Protein AF-A0A9E4FDI4-F1 (afdb_monomer)

Foldseek 3Di:
DPPDPPDPPLPPDPVSVVVVVVVVCCVPVNPPDDQDDPPPPDQQDPVRNGHDDDPVVVVVVVVPVPDDDCQQADPVVRDGHHNFVVVFVVVCVVPVDPTDGDDPDVLVVLLCCLLVPAACHEDEDELLPQDDDDVPDTPVVSNVVSNHHYDYFDDNVDGDPVRVVVD

Nearest PDB structures (foldseek):
  3w1i-assembly1_E  TM=9.822E-01  e=1.515E-12  Aquifex aeolicus VF5
  3w1h-assembly1_A  TM=9.226E-01  e=3.411E-13  Aquifex aeolicus VF5
  3wco-assembly1_A  TM=9.446E-01  e=8.820E-12  Aquifex aeolicus VF5
  3wcn-assembly1_A  TM=8.646E-01  e=2.605E-12  Aquifex aeolicus VF5
  3wcn-assembly1_B  TM=8.753E-01  e=6.294E-11  Aquifex aeolicus VF5

Solvent-accessible surface area (backbone atoms only — not comparable to full-atom values): 10390 Å² total; per-residue (Å²): 133,82,79,78,76,90,68,62,85,48,72,78,48,76,66,35,47,51,54,54,48,51,53,48,41,50,74,76,64,48,85,72,87,75,92,76,86,84,83,81,82,62,73,71,30,76,92,76,67,33,72,81,77,53,72,72,56,49,53,53,50,49,54,58,73,74,44,97,67,71,54,48,40,31,83,89,77,72,42,84,38,63,62,57,54,66,58,23,51,53,48,20,71,75,68,71,44,97,68,57,83,87,66,97,42,70,68,57,44,53,33,50,51,41,35,73,77,33,48,82,31,76,46,81,42,50,46,58,66,68,48,75,50,90,95,76,46,40,51,67,64,43,37,50,74,25,43,27,41,82,35,76,25,59,42,64,89,49,75,53,73,66,38,60,74,75,103

Secondary structure (DSSP, 8-state):
-PPPP---TTTTSHHHHHHHHHHHHHHHT--SS------S--SSBGGGTBSPPPHHHHHHHHHHHHS---SSEETTTTEE--TTHHHHHHHHHHH--S-----SSHHHHHHHHHHHHHTTSEEEEEGGG--EETTTEEHHHHHHHTTPEEEEES-SS---HHHHHT-

Sequence (167 aa):
MRAAPDVPTWATAASGYADALDDWLRRHVGRGYEPVFNLTGTLVHTNLGRSPLSPRLAAAALDAATRPLALEYDLDAGKRGDREGIVAHRLRLLTGAKAATVVNNNAAAVMLVLNTLAKDREVPVSRGELIEIGGSFRLPEIMERAGCRLKEVGTTNRTHARDYENA

pLDDT: mean 91.81, std 8.48, range [50.69, 98.12]

Radius of gyration: 27.08 Å; Cα contacts (8 Å, |Δi|>4): 146; chains: 1; bounding box: 58×60×72 Å

Mean predicted aligned error: 7.9 Å

Structure (mmCIF, N/CA/C/O backbone):
data_AF-A0A9E4FDI4-F1
#
_entry.id   AF-A0A9E4FDI4-F1
#
loop_
_atom_site.group_PDB
_atom_site.id
_atom_site.type_symbol
_atom_site.label_atom_id
_atom_site.label_alt_id
_atom_site.label_comp_id
_atom_site.label_asym_id
_atom_site.label_en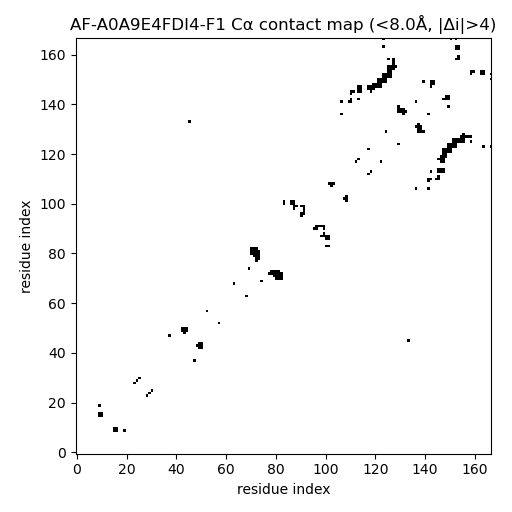tity_id
_atom_site.label_seq_id
_atom_site.pdbx_PDB_ins_code
_atom_site.Cartn_x
_atom_site.Cartn_y
_atom_site.Cartn_z
_atom_site.occupancy
_atom_site.B_iso_or_equiv
_atom_site.auth_seq_id
_atom_site.auth_comp_id
_atom_site.auth_asym_id
_atom_site.auth_atom_id
_atom_site.pdbx_PDB_model_num
ATOM 1 N N . MET A 1 1 ? 33.898 43.361 -42.508 1.00 50.69 1 MET A N 1
ATOM 2 C CA . MET A 1 1 ? 33.501 41.938 -42.417 1.00 50.69 1 MET A CA 1
ATOM 3 C C . MET A 1 1 ? 33.124 41.650 -40.976 1.00 50.69 1 MET A C 1
ATOM 5 O O . MET A 1 1 ? 33.947 41.905 -40.108 1.00 50.69 1 MET A O 1
ATOM 9 N N . ARG A 1 2 ? 31.887 41.220 -40.693 1.00 51.78 2 ARG A N 1
ATOM 10 C CA . ARG A 1 2 ? 31.526 40.744 -39.346 1.00 51.78 2 ARG A CA 1
ATOM 11 C C . ARG A 1 2 ? 32.258 39.422 -39.115 1.00 51.78 2 ARG A C 1
ATOM 13 O O . ARG A 1 2 ? 32.237 38.582 -40.011 1.00 51.78 2 ARG A O 1
ATOM 20 N N . ALA A 1 3 ? 32.929 39.278 -37.973 1.00 61.66 3 ALA A N 1
ATOM 21 C CA . ALA A 1 3 ? 33.536 38.011 -37.580 1.00 61.66 3 ALA A CA 1
ATOM 22 C C . ALA A 1 3 ? 32.456 36.924 -37.631 1.00 61.66 3 ALA A C 1
ATOM 24 O O . ALA A 1 3 ? 31.348 37.138 -37.130 1.00 61.66 3 ALA A O 1
ATOM 25 N N . ALA A 1 4 ? 32.750 35.809 -38.299 1.00 65.19 4 ALA A N 1
ATOM 26 C CA . ALA A 1 4 ? 31.860 34.661 -38.264 1.00 65.19 4 ALA A CA 1
ATOM 27 C C . ALA A 1 4 ? 31.691 34.242 -36.792 1.00 65.19 4 ALA A C 1
ATOM 29 O O . ALA A 1 4 ? 32.689 34.235 -36.065 1.00 65.19 4 ALA A O 1
ATOM 30 N N . PRO A 1 5 ? 30.459 33.971 -36.325 1.00 66.56 5 PRO A N 1
ATOM 31 C CA . PRO A 1 5 ? 30.256 33.475 -34.972 1.00 66.56 5 PRO A CA 1
ATOM 32 C C . PRO A 1 5 ? 31.078 32.199 -34.780 1.00 66.56 5 PRO A C 1
ATOM 34 O O . PRO A 1 5 ? 31.223 31.416 -35.717 1.00 66.56 5 PRO A O 1
ATOM 37 N N . ASP A 1 6 ? 31.632 32.022 -33.583 1.00 78.94 6 ASP A N 1
ATOM 38 C CA . ASP A 1 6 ? 32.393 30.829 -33.225 1.00 78.94 6 ASP A CA 1
ATOM 39 C C . ASP A 1 6 ? 31.426 29.641 -33.197 1.00 78.94 6 ASP A C 1
ATOM 41 O O . ASP A 1 6 ? 30.630 29.470 -32.270 1.00 78.94 6 ASP A O 1
ATOM 45 N N . VAL A 1 7 ? 31.387 28.902 -34.304 1.00 73.94 7 VAL A N 1
ATOM 46 C CA . VAL A 1 7 ? 30.528 27.733 -34.446 1.00 73.94 7 VAL A CA 1
ATOM 47 C C . VAL A 1 7 ? 31.286 26.554 -33.844 1.00 73.94 7 VAL A C 1
ATOM 49 O O . VAL A 1 7 ? 32.436 26.326 -34.226 1.00 73.94 7 VAL A O 1
ATOM 52 N N . PRO A 1 8 ? 30.672 25.781 -32.929 1.00 77.88 8 PRO A N 1
ATOM 53 C CA . PRO A 1 8 ? 31.320 24.612 -32.360 1.00 77.88 8 PRO A CA 1
ATOM 54 C C . PRO A 1 8 ? 31.868 23.688 -33.448 1.00 77.88 8 PRO A C 1
ATOM 56 O O . PRO A 1 8 ? 31.235 23.489 -34.484 1.00 77.88 8 PRO A O 1
ATOM 59 N N . THR A 1 9 ? 33.024 23.077 -33.203 1.00 80.69 9 THR A N 1
ATOM 60 C CA . THR A 1 9 ? 33.737 22.249 -34.193 1.00 80.69 9 THR A CA 1
ATOM 61 C C . THR A 1 9 ? 32.907 21.077 -34.732 1.00 80.69 9 THR A C 1
ATOM 63 O O . THR A 1 9 ? 33.116 20.638 -35.864 1.00 80.69 9 THR A O 1
ATOM 66 N N . TRP A 1 10 ? 31.919 20.609 -33.963 1.00 78.62 10 TRP A N 1
ATOM 67 C CA . TRP A 1 10 ? 30.964 19.573 -34.360 1.00 78.62 10 TRP A CA 1
ATOM 68 C C . TRP A 1 10 ? 29.869 20.064 -35.327 1.00 78.62 10 TRP A C 1
ATOM 70 O O . TRP A 1 10 ? 29.251 19.258 -36.010 1.00 78.62 10 TRP A O 1
ATOM 80 N N . ALA A 1 11 ? 29.645 21.370 -35.468 1.00 79.81 11 ALA A N 1
ATOM 81 C CA . ALA A 1 11 ? 28.629 21.952 -36.352 1.00 79.81 11 ALA A CA 1
ATOM 82 C C . ALA A 1 11 ? 29.165 22.230 -37.776 1.00 79.81 11 ALA A C 1
ATOM 84 O O . ALA A 1 11 ? 28.764 23.175 -38.452 1.00 79.81 11 ALA A O 1
ATOM 85 N N . THR A 1 12 ? 30.089 21.385 -38.242 1.00 83.06 12 THR A N 1
ATOM 86 C CA . THR A 1 12 ? 30.713 21.459 -39.576 1.00 83.06 12 THR A CA 1
ATOM 87 C C . THR A 1 12 ? 30.114 20.466 -40.580 1.00 83.06 12 THR A C 1
ATOM 89 O O . THR A 1 12 ? 30.292 20.632 -41.786 1.00 83.06 12 THR A O 1
ATOM 92 N N . ALA A 1 13 ? 29.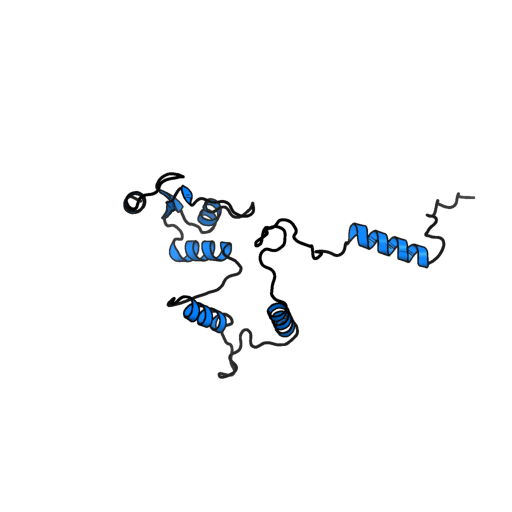363 19.464 -40.109 1.00 81.69 13 ALA A N 1
ATOM 93 C CA . ALA A 1 13 ? 28.648 18.484 -40.928 1.00 81.69 13 ALA A CA 1
ATOM 94 C C . ALA A 1 13 ? 27.364 18.011 -40.226 1.00 81.69 13 ALA A C 1
ATOM 96 O O . ALA A 1 13 ? 27.277 18.035 -38.999 1.00 81.69 13 ALA A O 1
ATOM 97 N N . ALA A 1 14 ? 26.375 17.531 -40.992 1.00 77.50 14 ALA A N 1
ATOM 98 C CA . ALA A 1 14 ? 25.085 17.075 -40.457 1.00 77.50 14 ALA A CA 1
ATOM 99 C C . ALA A 1 14 ? 25.213 15.981 -39.372 1.00 77.50 14 ALA A C 1
ATOM 101 O O . ALA A 1 14 ? 24.429 15.966 -38.426 1.00 77.50 14 ALA A O 1
ATOM 102 N N . SER A 1 15 ? 26.219 15.106 -39.467 1.00 81.19 15 SER A N 1
ATOM 103 C CA . SER A 1 15 ? 26.496 14.067 -38.466 1.00 81.19 15 SER A CA 1
ATOM 104 C C . SER A 1 15 ? 26.874 14.636 -37.097 1.00 81.19 15 SER A C 1
ATOM 106 O O . SER A 1 15 ? 26.413 14.126 -36.083 1.00 81.19 15 SER A O 1
ATOM 108 N N . GLY A 1 16 ? 27.635 15.731 -37.043 1.00 83.56 16 GLY A N 1
ATOM 109 C CA . GLY A 1 16 ? 28.042 16.316 -35.765 1.00 83.56 16 GLY A CA 1
ATOM 110 C C . GLY A 1 16 ? 26.898 17.023 -35.029 1.00 83.56 16 GLY A C 1
ATOM 111 O O . GLY A 1 16 ? 26.910 17.086 -33.802 1.00 83.56 16 GLY A O 1
ATOM 112 N N . TYR A 1 17 ? 25.852 17.458 -35.743 1.00 85.94 17 TYR A N 1
ATOM 113 C CA . TYR A 1 17 ? 24.592 17.866 -35.111 1.00 85.94 17 TYR A CA 1
ATOM 114 C C . TYR A 1 17 ? 23.848 16.675 -34.503 1.00 85.94 17 TYR A C 1
ATOM 116 O O . TYR A 1 17 ? 23.294 16.815 -33.417 1.00 85.94 17 TYR A O 1
ATOM 124 N N . ALA A 1 18 ? 23.833 15.518 -35.174 1.00 87.12 18 ALA A N 1
ATOM 125 C CA . ALA A 1 18 ? 23.174 14.318 -34.662 1.00 87.12 18 ALA A CA 1
ATOM 126 C C . ALA A 1 18 ? 23.835 13.816 -33.369 1.00 87.12 18 ALA A C 1
ATOM 128 O O . ALA A 1 18 ? 23.127 13.538 -32.406 1.00 87.12 18 ALA A O 1
ATOM 129 N N . ASP A 1 19 ? 25.169 13.791 -33.312 1.00 86.88 19 ASP A N 1
ATOM 130 C CA . ASP A 1 19 ? 25.908 13.391 -32.107 1.00 86.88 19 ASP A CA 1
ATOM 131 C C . ASP A 1 19 ? 25.701 14.385 -30.954 1.00 86.88 19 ASP A C 1
ATOM 133 O O . ASP A 1 19 ? 25.456 13.985 -29.816 1.00 86.88 19 ASP A O 1
ATOM 137 N N . ALA A 1 20 ? 25.735 15.692 -31.243 1.00 86.38 20 ALA A N 1
ATOM 138 C CA . ALA A 1 20 ? 25.472 16.725 -30.243 1.00 86.38 20 ALA A CA 1
ATOM 139 C C . ALA A 1 20 ? 24.025 16.677 -29.723 1.00 86.38 20 ALA A C 1
ATOM 141 O O . ALA A 1 20 ? 23.794 16.891 -28.532 1.00 86.38 20 ALA A O 1
ATOM 142 N N . LEU A 1 21 ? 23.056 16.379 -30.595 1.00 88.38 21 LEU A N 1
ATOM 143 C CA . LEU A 1 21 ? 21.659 16.163 -30.221 1.00 88.38 21 LEU A CA 1
ATOM 144 C C . LEU A 1 21 ? 21.496 14.890 -29.387 1.00 88.38 21 LEU A C 1
ATOM 146 O O . LEU A 1 21 ? 20.826 14.954 -28.363 1.00 88.38 21 LEU A O 1
ATOM 150 N N . ASP A 1 22 ? 22.111 13.766 -29.766 1.00 87.62 22 ASP A N 1
ATOM 151 C CA . ASP A 1 22 ? 22.035 12.515 -28.997 1.00 87.62 22 ASP A CA 1
ATOM 152 C C . ASP A 1 22 ? 22.655 12.684 -27.605 1.00 87.62 22 ASP A C 1
ATOM 154 O O . ASP A 1 22 ? 22.051 12.306 -26.604 1.00 87.62 22 ASP A O 1
ATOM 158 N N . ASP A 1 23 ? 23.817 13.328 -27.507 1.00 87.12 23 ASP A N 1
ATOM 159 C CA . ASP A 1 23 ? 24.463 13.611 -26.226 1.00 87.12 23 ASP A CA 1
ATOM 160 C C . ASP A 1 23 ? 23.647 14.600 -25.376 1.00 87.12 23 ASP A C 1
ATOM 162 O O . ASP A 1 23 ? 23.438 14.386 -24.179 1.00 87.12 23 ASP A O 1
ATOM 166 N N .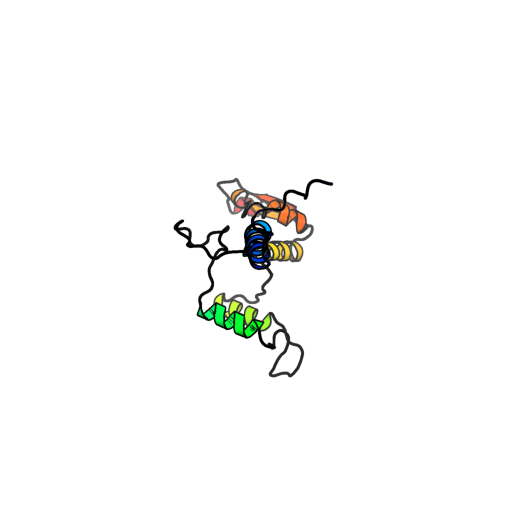 TRP A 1 24 ? 23.099 15.655 -25.988 1.00 88.62 24 TRP A N 1
ATOM 167 C CA . TRP A 1 24 ? 22.199 16.572 -25.290 1.00 88.62 24 TRP A CA 1
ATOM 168 C C . TRP A 1 24 ? 20.945 15.850 -24.780 1.00 88.62 24 TRP A C 1
ATOM 170 O O . TRP A 1 24 ? 20.586 16.020 -23.613 1.00 88.62 24 TRP A O 1
ATOM 180 N N . LEU A 1 25 ? 20.316 15.007 -25.606 1.00 89.00 25 LEU A N 1
ATOM 181 C CA . LEU A 1 25 ? 19.142 14.214 -25.239 1.00 89.00 25 LEU A CA 1
ATOM 182 C C . LEU A 1 25 ? 19.477 13.222 -24.121 1.00 89.00 25 LEU A C 1
ATOM 184 O O . LEU A 1 25 ? 18.754 13.157 -23.132 1.00 89.00 25 LEU A O 1
ATOM 188 N N . ARG A 1 26 ? 20.603 12.510 -24.194 1.00 84.12 26 ARG A N 1
ATOM 189 C CA . ARG A 1 26 ? 21.051 11.620 -23.110 1.00 84.12 26 ARG A CA 1
ATOM 190 C C . ARG A 1 26 ? 21.264 12.364 -21.800 1.00 84.12 26 ARG A C 1
ATOM 192 O O . ARG A 1 26 ? 20.886 11.849 -20.754 1.00 84.12 26 ARG A O 1
ATOM 199 N N . ARG A 1 27 ? 21.850 13.562 -21.847 1.00 83.50 27 ARG A N 1
ATOM 200 C CA . ARG A 1 27 ? 22.144 14.358 -20.648 1.00 83.50 27 ARG A CA 1
ATOM 201 C C . ARG A 1 27 ? 20.905 14.999 -20.023 1.00 83.50 27 ARG A C 1
ATOM 203 O O . ARG A 1 27 ? 20.851 15.106 -18.803 1.00 83.50 27 ARG A O 1
ATOM 210 N N . HIS A 1 28 ? 19.936 15.430 -20.830 1.00 83.94 28 HIS A N 1
ATOM 211 C CA . HIS A 1 28 ? 18.814 16.253 -20.351 1.00 83.94 28 HIS A CA 1
ATOM 212 C C . HIS A 1 28 ? 17.466 15.530 -20.352 1.00 83.94 28 HIS A C 1
ATOM 214 O O . HIS A 1 28 ? 16.611 15.840 -19.528 1.00 83.94 28 HIS A O 1
ATOM 220 N N . VAL A 1 29 ? 17.269 14.577 -21.260 1.00 80.88 29 VAL A N 1
ATOM 221 C CA . VAL A 1 29 ? 16.068 13.728 -21.317 1.00 80.88 29 VAL A CA 1
ATOM 222 C C . VAL A 1 29 ? 16.328 12.396 -20.613 1.00 80.88 29 VAL A C 1
ATOM 224 O O . VAL A 1 29 ? 15.438 11.857 -19.955 1.00 80.88 29 VAL A O 1
ATOM 227 N N . GLY A 1 30 ? 17.565 11.893 -20.682 1.00 69.19 30 GLY A N 1
ATOM 228 C CA . GLY A 1 30 ? 17.949 10.625 -20.068 1.00 69.19 30 GLY A CA 1
ATOM 229 C C . GLY A 1 30 ? 17.231 9.426 -20.689 1.00 69.19 30 GLY A C 1
ATOM 230 O O . GLY A 1 30 ? 16.536 9.529 -21.699 1.00 69.19 30 GLY A O 1
ATOM 231 N N . ARG A 1 31 ? 17.399 8.255 -20.068 1.00 68.94 31 ARG A N 1
ATOM 232 C CA . ARG A 1 31 ? 16.667 7.022 -20.415 1.00 68.94 31 ARG A CA 1
ATOM 233 C C . ARG A 1 31 ? 15.432 6.787 -19.534 1.00 68.94 31 ARG A C 1
ATOM 235 O O . ARG A 1 31 ? 14.805 5.736 -19.625 1.00 68.94 31 ARG A O 1
ATOM 242 N N . GLY A 1 32 ? 15.067 7.758 -18.693 1.00 77.00 32 GLY A N 1
ATOM 243 C CA . GLY A 1 32 ? 14.060 7.579 -17.647 1.00 77.00 32 GLY A CA 1
ATOM 244 C C . GLY A 1 32 ? 14.573 6.673 -16.524 1.00 77.00 32 GLY A C 1
ATOM 245 O O . GLY A 1 32 ? 15.710 6.814 -16.082 1.00 77.00 32 GLY A O 1
ATOM 246 N N . TYR A 1 33 ? 13.732 5.754 -16.047 1.00 85.50 33 TYR A N 1
ATOM 247 C CA . TYR A 1 33 ? 14.128 4.757 -15.050 1.00 85.50 33 TYR A CA 1
ATOM 248 C C . TYR A 1 33 ? 14.943 3.631 -15.696 1.00 85.50 33 TYR A C 1
ATOM 250 O O . TYR A 1 33 ? 14.500 3.025 -16.670 1.00 85.50 33 TYR A O 1
ATOM 258 N N . GLU A 1 34 ? 16.097 3.307 -15.115 1.00 86.38 34 GLU A N 1
ATOM 259 C CA . GLU A 1 34 ? 16.969 2.228 -15.587 1.00 86.38 34 GLU A CA 1
ATOM 260 C C . GLU A 1 34 ? 16.940 1.024 -14.630 1.00 86.38 34 GLU A C 1
ATOM 262 O O . GLU A 1 34 ? 16.921 1.207 -13.408 1.00 86.38 34 GLU A O 1
ATOM 267 N N . PRO A 1 35 ? 16.950 -0.220 -15.146 1.00 90.69 35 PRO A N 1
ATOM 268 C CA . PRO A 1 35 ? 17.168 -1.399 -14.318 1.00 90.69 35 PRO A CA 1
ATOM 269 C C . PRO A 1 35 ? 18.539 -1.347 -13.639 1.00 90.69 35 PRO A C 1
ATOM 271 O O . PRO A 1 35 ? 19.539 -1.009 -14.268 1.00 90.69 35 PRO A O 1
ATOM 274 N N . VAL A 1 36 ? 18.597 -1.752 -12.372 1.00 93.81 36 VAL A N 1
ATOM 275 C CA . VAL A 1 36 ? 19.840 -1.783 -11.591 1.00 93.81 36 VAL A CA 1
ATOM 276 C C . VAL A 1 36 ? 20.092 -3.164 -10.999 1.00 93.81 36 VAL A C 1
ATOM 278 O O . VAL A 1 36 ? 19.159 -3.904 -10.680 1.00 93.81 36 VAL A O 1
ATOM 281 N N . PHE A 1 37 ? 21.365 -3.499 -10.791 1.00 95.62 37 PHE A N 1
ATOM 282 C CA . PHE A 1 37 ? 21.746 -4.652 -9.980 1.00 95.62 37 PHE A CA 1
ATOM 283 C C . PHE A 1 37 ? 21.670 -4.282 -8.497 1.00 95.62 37 PHE A C 1
ATOM 285 O O . PHE A 1 37 ? 22.432 -3.447 -8.012 1.00 95.62 37 PHE A O 1
ATOM 292 N N . ASN A 1 38 ? 20.750 -4.905 -7.759 1.00 96.00 38 ASN A N 1
ATOM 293 C CA . ASN A 1 38 ? 20.639 -4.697 -6.319 1.00 96.00 38 ASN A CA 1
ATOM 294 C C . ASN A 1 38 ? 21.697 -5.524 -5.566 1.00 96.00 38 ASN A C 1
ATOM 296 O O . ASN A 1 38 ? 21.507 -6.716 -5.333 1.00 96.00 38 ASN A O 1
ATOM 300 N N . LEU A 1 39 ? 22.789 -4.872 -5.156 1.00 97.44 39 LEU A N 1
ATOM 301 C CA . LEU A 1 39 ? 23.880 -5.474 -4.371 1.00 97.44 39 LEU A CA 1
ATOM 302 C C . LEU A 1 39 ? 23.791 -5.169 -2.864 1.00 97.44 39 LEU A C 1
ATOM 304 O O . LEU A 1 39 ? 24.717 -5.464 -2.116 1.00 97.44 39 LEU A O 1
ATOM 308 N N . THR A 1 40 ? 22.687 -4.578 -2.399 1.00 97.00 40 THR A N 1
ATOM 309 C CA . THR A 1 40 ? 22.524 -4.163 -0.990 1.00 97.00 40 THR A CA 1
ATOM 310 C C . THR A 1 40 ? 22.194 -5.320 -0.042 1.00 97.00 40 THR A C 1
ATOM 312 O O . THR A 1 40 ? 22.183 -5.134 1.171 1.00 97.00 40 THR A O 1
ATOM 315 N N . GLY A 1 41 ? 21.823 -6.489 -0.577 1.00 96.00 41 GLY A N 1
ATOM 316 C CA . GLY A 1 41 ? 21.251 -7.596 0.198 1.00 96.00 41 GLY A CA 1
ATOM 317 C C . GLY A 1 41 ? 19.814 -7.353 0.691 1.00 96.00 41 GLY A C 1
ATOM 318 O O . GLY A 1 41 ? 19.214 -8.244 1.286 1.00 96.00 41 GLY A O 1
ATOM 319 N N . THR A 1 42 ? 19.223 -6.181 0.422 1.00 96.44 42 THR A N 1
ATOM 320 C CA . THR A 1 42 ? 17.846 -5.851 0.822 1.00 96.44 42 THR A CA 1
ATOM 321 C C . THR A 1 42 ? 16.848 -6.346 -0.220 1.00 96.44 42 THR A C 1
ATOM 323 O O . THR A 1 42 ? 16.803 -5.822 -1.332 1.00 96.44 42 THR A O 1
ATOM 326 N N . LEU A 1 43 ? 16.011 -7.324 0.145 1.00 93.94 43 LEU A N 1
ATOM 327 C CA . LEU A 1 43 ? 15.033 -7.931 -0.769 1.00 93.94 43 LEU A CA 1
ATOM 328 C C . LEU A 1 43 ? 13.897 -6.973 -1.158 1.00 93.94 43 LEU A C 1
ATOM 330 O O . LEU A 1 43 ? 13.590 -6.826 -2.336 1.00 93.94 43 LEU A O 1
ATOM 334 N N . VAL A 1 44 ? 13.276 -6.306 -0.179 1.00 94.75 44 VAL A N 1
ATOM 335 C CA . VAL A 1 44 ? 12.194 -5.333 -0.408 1.00 94.75 44 VAL A CA 1
ATOM 336 C C . VAL A 1 44 ? 12.768 -3.929 -0.288 1.00 94.75 44 VAL A C 1
ATOM 338 O O . VAL A 1 44 ? 12.603 -3.243 0.718 1.00 94.75 44 VAL A O 1
ATOM 341 N N . HIS A 1 45 ? 13.492 -3.505 -1.318 1.00 95.00 45 HIS A N 1
ATOM 342 C CA . HIS A 1 45 ? 14.151 -2.206 -1.308 1.00 95.00 45 HIS A CA 1
ATOM 343 C C . HIS A 1 45 ? 13.177 -1.108 -1.757 1.00 95.00 45 HIS A C 1
ATOM 345 O O . HIS A 1 45 ? 12.811 -1.023 -2.930 1.00 95.00 45 HIS A O 1
ATOM 351 N N . THR A 1 46 ? 12.763 -0.231 -0.840 1.00 91.31 46 THR A N 1
ATOM 352 C CA . THR A 1 46 ? 11.745 0.807 -1.101 1.00 91.31 46 THR A CA 1
ATOM 353 C C . THR A 1 46 ? 12.128 1.752 -2.238 1.00 91.31 46 THR A C 1
ATOM 355 O O . THR A 1 46 ? 11.285 2.047 -3.079 1.00 91.31 46 THR A O 1
ATOM 358 N N . ASN A 1 47 ? 13.400 2.152 -2.313 1.00 92.25 47 ASN A N 1
ATOM 359 C CA . ASN A 1 47 ? 13.887 3.046 -3.372 1.00 92.25 47 ASN A CA 1
ATOM 360 C C . ASN A 1 47 ? 14.127 2.345 -4.723 1.00 92.25 47 ASN A C 1
ATOM 362 O O . ASN A 1 47 ? 14.216 3.029 -5.734 1.00 92.25 47 ASN A O 1
ATOM 366 N N . LEU A 1 48 ? 14.232 1.008 -4.758 1.00 94.56 48 LEU A N 1
ATOM 367 C CA . LEU A 1 48 ? 14.499 0.238 -5.986 1.00 94.56 48 LEU A CA 1
ATOM 368 C C . LEU A 1 48 ? 13.256 -0.521 -6.480 1.00 94.56 48 LEU A C 1
ATOM 370 O O . LEU A 1 48 ? 13.372 -1.514 -7.191 1.00 94.56 48 LEU A O 1
ATOM 374 N N . GLY A 1 49 ? 12.056 -0.082 -6.089 1.00 92.75 49 GLY A N 1
ATOM 375 C CA . GLY A 1 49 ? 10.808 -0.642 -6.617 1.00 92.75 49 GLY A CA 1
ATOM 376 C C . GLY A 1 49 ? 10.258 -1.863 -5.873 1.00 92.75 49 GLY A C 1
ATOM 377 O O . GLY A 1 49 ? 9.365 -2.528 -6.392 1.00 92.75 49 GLY A O 1
ATOM 378 N N . ARG A 1 50 ? 10.703 -2.127 -4.635 1.00 94.88 50 ARG A N 1
ATOM 379 C CA . ARG A 1 50 ? 10.188 -3.202 -3.764 1.00 94.88 50 ARG A CA 1
ATOM 380 C C . ARG A 1 50 ? 10.362 -4.588 -4.402 1.00 94.88 50 ARG A C 1
ATOM 382 O O . ARG A 1 50 ? 11.486 -4.998 -4.659 1.00 94.88 50 ARG A O 1
ATOM 389 N N . SER A 1 51 ? 9.275 -5.339 -4.574 1.00 95.25 51 SER A N 1
ATOM 390 C CA . SER A 1 51 ? 9.304 -6.727 -5.024 1.00 95.25 51 SER A CA 1
ATOM 391 C C . SER A 1 51 ? 9.308 -6.803 -6.556 1.00 95.25 51 SER A C 1
ATOM 393 O O . SER A 1 51 ? 8.339 -6.356 -7.173 1.00 95.25 51 SER A O 1
ATOM 395 N N . PRO A 1 52 ? 10.340 -7.395 -7.186 1.00 93.44 52 PRO A N 1
ATOM 396 C CA . PRO A 1 52 ? 10.345 -7.598 -8.629 1.00 93.44 52 PRO A CA 1
ATOM 397 C C . PRO A 1 52 ? 9.266 -8.607 -9.043 1.00 93.44 52 PRO A C 1
ATOM 399 O O . PRO A 1 52 ? 8.965 -9.561 -8.321 1.00 93.44 52 PRO A O 1
ATOM 402 N N . LEU A 1 53 ? 8.695 -8.418 -10.232 1.00 94.81 53 LEU A N 1
ATOM 403 C CA . LEU A 1 53 ? 7.766 -9.382 -10.817 1.00 94.81 53 LEU A CA 1
ATOM 404 C C . LEU A 1 53 ? 8.542 -10.553 -11.430 1.00 94.81 53 LEU A C 1
ATOM 406 O O . LEU A 1 53 ? 9.592 -10.365 -12.043 1.00 94.81 53 LEU A O 1
ATOM 410 N N . SER A 1 54 ? 8.005 -11.769 -11.313 1.00 96.69 54 SER A N 1
ATOM 411 C CA . SER A 1 54 ? 8.566 -12.913 -12.041 1.00 96.69 54 SER A CA 1
ATOM 412 C C . SER A 1 54 ? 8.410 -12.723 -13.560 1.00 96.69 54 SER A C 1
ATOM 414 O O . SER A 1 54 ? 7.408 -12.139 -13.988 1.00 96.69 54 SER A O 1
ATOM 416 N N . PRO A 1 55 ? 9.312 -13.273 -14.399 1.00 97.00 55 PRO A N 1
ATOM 417 C CA . PRO A 1 55 ? 9.189 -13.181 -15.858 1.00 97.00 55 PRO A CA 1
ATOM 418 C C . PRO A 1 55 ? 7.836 -13.678 -16.383 1.00 97.00 55 PRO A C 1
ATOM 420 O O . PRO A 1 55 ? 7.244 -13.075 -17.274 1.00 97.00 55 PRO A O 1
ATOM 423 N N . ARG A 1 56 ? 7.295 -14.738 -15.767 1.00 97.88 56 ARG A N 1
ATOM 424 C CA . ARG A 1 56 ? 5.964 -15.271 -16.083 1.00 97.88 56 ARG A CA 1
ATOM 425 C C . ARG A 1 56 ? 4.854 -14.250 -15.822 1.00 97.88 56 ARG A C 1
ATOM 427 O O . ARG A 1 56 ? 3.959 -14.103 -16.647 1.00 97.88 56 ARG A O 1
ATOM 434 N N . LEU A 1 57 ? 4.894 -13.570 -14.675 1.00 96.31 57 LEU A N 1
ATOM 435 C CA . LEU A 1 57 ? 3.891 -12.566 -14.322 1.00 96.31 57 LEU A CA 1
ATOM 436 C C . LEU A 1 57 ? 4.013 -11.320 -15.208 1.00 96.31 57 LEU A C 1
ATOM 438 O O . LEU A 1 57 ? 2.997 -10.793 -15.647 1.00 96.31 57 LEU A O 1
ATOM 442 N N . ALA A 1 58 ? 5.238 -10.893 -15.520 1.00 96.38 58 ALA A N 1
ATOM 443 C CA . ALA A 1 58 ? 5.483 -9.783 -16.437 1.00 96.38 58 ALA A CA 1
ATOM 444 C C . ALA A 1 58 ? 4.934 -10.070 -17.846 1.00 96.38 58 ALA A C 1
ATOM 446 O O . ALA A 1 58 ? 4.268 -9.216 -18.426 1.00 96.38 58 ALA A O 1
ATOM 447 N N . ALA A 1 59 ? 5.132 -11.287 -18.367 1.00 96.75 59 ALA A N 1
ATOM 448 C CA . ALA A 1 59 ? 4.572 -11.697 -19.655 1.00 96.75 59 ALA A CA 1
ATOM 449 C C . ALA A 1 59 ? 3.031 -11.687 -19.655 1.00 96.75 59 ALA A C 1
ATOM 451 O O . ALA A 1 59 ? 2.419 -11.197 -20.601 1.00 96.75 59 ALA A O 1
ATOM 452 N N . ALA A 1 60 ? 2.397 -12.166 -18.578 1.00 95.75 60 ALA A N 1
ATOM 453 C CA . ALA A 1 60 ? 0.940 -12.118 -18.436 1.00 95.75 60 ALA A CA 1
ATOM 454 C C . ALA A 1 60 ? 0.407 -10.676 -18.338 1.00 95.75 60 ALA A C 1
ATOM 456 O O . ALA A 1 60 ? -0.633 -10.362 -18.912 1.00 95.75 60 ALA A O 1
ATOM 457 N N . ALA A 1 61 ? 1.125 -9.791 -17.640 1.00 95.69 61 ALA A N 1
ATOM 458 C CA . ALA A 1 61 ? 0.776 -8.375 -17.564 1.00 95.69 61 ALA A CA 1
ATOM 459 C C . ALA A 1 61 ? 0.885 -7.687 -18.934 1.00 95.69 61 ALA A C 1
ATOM 461 O O . ALA A 1 61 ? 0.022 -6.883 -19.276 1.00 95.69 61 ALA A O 1
ATOM 462 N N . LEU A 1 62 ? 1.903 -8.029 -19.732 1.00 97.00 62 LEU A N 1
ATOM 463 C CA . LEU A 1 62 ? 2.058 -7.516 -21.093 1.00 97.00 62 LEU A CA 1
ATOM 464 C C . LEU A 1 62 ? 0.903 -7.957 -22.006 1.00 97.00 62 LEU A C 1
ATOM 466 O O . LEU A 1 62 ? 0.345 -7.121 -22.713 1.00 97.00 62 LEU A O 1
ATOM 470 N N . ASP A 1 63 ? 0.515 -9.236 -21.972 1.00 95.44 63 ASP A N 1
ATOM 471 C CA . ASP A 1 63 ? -0.632 -9.739 -22.750 1.00 95.44 63 ASP A CA 1
ATOM 472 C C . ASP A 1 63 ? -1.935 -9.031 -22.341 1.00 95.44 63 ASP A C 1
ATOM 474 O O . ASP A 1 63 ? -2.664 -8.538 -23.200 1.00 95.44 63 ASP A O 1
ATOM 478 N N . ALA A 1 64 ? -2.175 -8.864 -21.035 1.00 94.44 64 ALA A N 1
ATOM 479 C CA . ALA A 1 64 ? -3.336 -8.131 -20.531 1.00 94.44 64 ALA A CA 1
ATOM 480 C C . ALA A 1 64 ? -3.325 -6.641 -20.924 1.00 94.44 64 ALA A C 1
ATOM 482 O O . ALA A 1 64 ? -4.377 -6.071 -21.189 1.00 94.44 64 ALA A O 1
ATOM 483 N N . ALA A 1 65 ? -2.157 -5.996 -20.970 1.00 96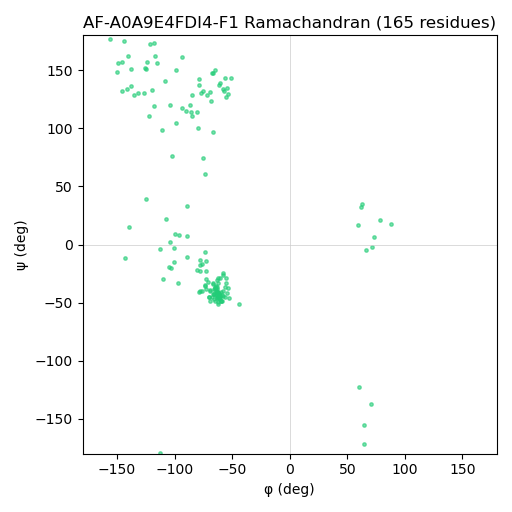.25 65 ALA A N 1
ATOM 484 C CA . ALA A 1 65 ? -2.042 -4.574 -21.297 1.00 96.25 65 ALA A CA 1
ATOM 485 C C . ALA A 1 65 ? -2.168 -4.274 -22.800 1.00 96.25 65 ALA A C 1
ATOM 487 O O . ALA A 1 65 ? -2.482 -3.147 -23.176 1.00 96.25 65 ALA A O 1
ATOM 488 N N . THR A 1 66 ? -1.903 -5.255 -23.665 1.00 97.25 66 THR A N 1
ATOM 489 C CA . THR A 1 66 ? -1.815 -5.058 -25.125 1.00 97.25 66 THR A CA 1
ATOM 490 C C . THR A 1 66 ? -3.042 -5.559 -25.886 1.00 97.25 66 THR A C 1
ATOM 492 O O . THR A 1 66 ? -3.079 -5.479 -27.115 1.00 97.25 66 THR A O 1
ATOM 495 N N . ARG A 1 67 ? -4.064 -6.065 -25.183 1.00 95.75 67 ARG A N 1
ATOM 496 C CA . ARG A 1 67 ? -5.263 -6.668 -25.782 1.00 95.75 67 ARG A CA 1
ATOM 497 C C . ARG A 1 67 ? -6.528 -6.228 -25.041 1.00 95.75 67 ARG A C 1
ATOM 499 O O . ARG A 1 67 ? -6.471 -5.982 -23.837 1.00 95.75 67 ARG A O 1
ATOM 506 N N . PRO A 1 68 ? -7.690 -6.158 -25.716 1.00 94.69 68 PRO A N 1
ATOM 507 C CA . PRO A 1 68 ? -8.962 -5.998 -25.024 1.00 94.69 68 PRO A CA 1
ATOM 508 C C . PRO A 1 68 ? -9.168 -7.133 -24.016 1.00 94.69 68 PRO A C 1
ATOM 510 O O . PRO A 1 68 ? -9.005 -8.305 -24.357 1.00 94.69 68 PRO A O 1
ATOM 513 N N . LEU A 1 69 ? -9.548 -6.782 -22.789 1.00 93.56 69 LEU A N 1
ATOM 514 C CA . LEU A 1 69 ? -9.826 -7.736 -21.721 1.00 93.56 69 LEU A CA 1
ATOM 515 C C . LEU A 1 69 ? -11.228 -7.524 -21.150 1.00 93.56 69 LEU A C 1
ATOM 517 O O . LEU A 1 69 ? -11.737 -6.402 -21.105 1.00 93.56 69 LEU A O 1
ATOM 521 N N . ALA A 1 70 ? -11.825 -8.605 -20.656 1.00 93.94 70 ALA A N 1
ATOM 522 C CA . ALA A 1 70 ? -13.085 -8.584 -19.921 1.00 93.94 70 ALA A CA 1
ATOM 523 C C . ALA A 1 70 ? -12.883 -8.010 -18.501 1.00 93.94 70 ALA A C 1
ATOM 525 O O . ALA A 1 70 ? -13.069 -8.699 -17.504 1.00 93.94 70 ALA A O 1
ATOM 526 N N . LEU A 1 71 ? -12.432 -6.753 -18.405 1.00 94.31 71 LEU A N 1
ATOM 527 C CA . LEU A 1 71 ? -12.105 -6.103 -17.132 1.00 94.31 71 LEU A CA 1
ATOM 528 C C . LEU A 1 71 ? -13.357 -5.803 -16.303 1.00 94.31 71 LEU A C 1
ATOM 530 O O . LEU A 1 71 ? -13.375 -6.059 -15.111 1.00 94.31 71 LEU A O 1
ATOM 534 N N . GLU A 1 72 ? -14.398 -5.267 -16.939 1.00 95.94 72 GLU A N 1
ATOM 535 C CA . GLU A 1 72 ? -15.712 -4.999 -16.334 1.00 95.94 72 GLU A CA 1
ATOM 536 C C . GLU A 1 72 ? -16.823 -5.675 -17.143 1.00 95.94 72 GLU A C 1
ATOM 538 O O . GLU A 1 72 ? -17.886 -5.098 -17.384 1.00 95.94 72 GLU A O 1
ATOM 543 N N . TYR A 1 73 ? -16.567 -6.886 -17.634 1.00 95.81 73 TYR A N 1
ATOM 544 C CA . TYR A 1 73 ? -17.511 -7.608 -18.478 1.00 95.81 73 TYR A CA 1
ATOM 545 C C . TYR A 1 73 ? -17.612 -9.065 -18.042 1.00 95.81 73 TYR A C 1
ATOM 547 O O . TYR A 1 73 ? -16.601 -9.746 -17.897 1.00 95.81 73 TYR A O 1
ATOM 555 N N . ASP A 1 74 ? -18.837 -9.524 -17.827 1.00 94.62 74 ASP A N 1
ATOM 556 C CA . ASP A 1 74 ? -19.143 -10.915 -17.525 1.00 94.62 74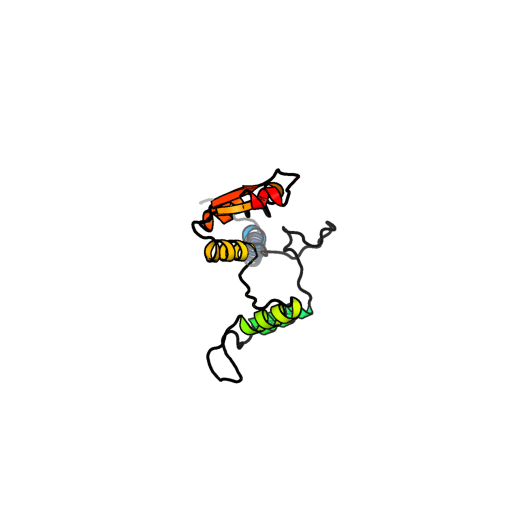 ASP A CA 1
ATOM 557 C C . ASP A 1 74 ? -19.402 -11.651 -18.845 1.00 94.62 74 ASP A C 1
ATOM 559 O O . ASP A 1 74 ? -20.344 -11.324 -19.573 1.00 94.62 74 ASP A O 1
ATOM 563 N N . LEU A 1 75 ? -18.534 -12.613 -19.167 1.00 94.56 75 LEU A N 1
ATOM 564 C CA . LEU A 1 75 ? -18.601 -13.374 -20.415 1.00 94.56 75 LEU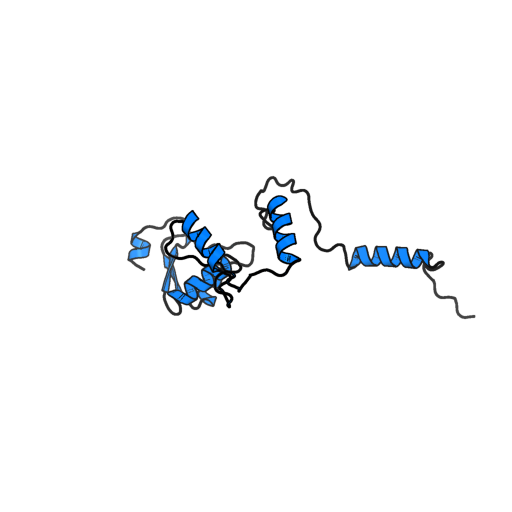 A CA 1
ATOM 565 C C . LEU A 1 75 ? -19.765 -14.372 -20.431 1.00 94.56 75 LEU A C 1
ATOM 567 O O . LEU A 1 75 ? -20.301 -14.631 -21.505 1.00 94.56 75 LEU A O 1
ATOM 571 N N . ASP A 1 76 ? -20.177 -14.888 -19.271 1.00 94.44 76 ASP A N 1
ATOM 572 C CA . ASP A 1 76 ? -21.278 -15.847 -19.166 1.00 94.44 76 ASP A CA 1
ATOM 573 C C . ASP A 1 76 ? -22.627 -15.124 -19.259 1.00 94.44 76 ASP A C 1
ATOM 575 O O . ASP A 1 76 ? -23.555 -15.584 -19.925 1.00 94.44 76 ASP A O 1
ATOM 579 N N . ALA A 1 77 ? -22.738 -13.957 -18.616 1.00 95.19 77 ALA A N 1
ATOM 580 C CA . ALA A 1 77 ? -23.967 -13.165 -18.596 1.00 95.19 77 ALA A CA 1
ATOM 581 C C . ALA A 1 77 ? -24.094 -12.159 -19.756 1.00 95.19 77 ALA A C 1
ATOM 583 O O . ALA A 1 77 ? -25.159 -11.557 -19.916 1.00 95.19 77 ALA A O 1
ATOM 584 N N . GLY A 1 78 ? -23.027 -11.924 -20.527 1.00 96.69 78 GLY A N 1
ATOM 585 C CA . GLY A 1 78 ? -23.022 -11.001 -21.668 1.00 96.69 78 GLY A CA 1
ATOM 586 C C . GLY A 1 78 ? -23.320 -9.542 -21.299 1.00 96.69 78 GLY A C 1
ATOM 587 O O . GLY A 1 78 ? -23.944 -8.812 -22.073 1.00 96.69 78 GLY A O 1
ATOM 588 N N . LYS A 1 79 ? -22.924 -9.097 -20.101 1.00 97.00 79 LYS A N 1
ATOM 589 C CA . LYS A 1 79 ? -23.255 -7.762 -19.570 1.00 97.00 79 LYS A CA 1
ATOM 590 C C . LYS A 1 79 ? -22.117 -7.173 -18.741 1.00 97.00 79 LYS A C 1
ATOM 592 O O . LYS A 1 79 ? -21.111 -7.830 -18.484 1.00 97.00 79 LYS A O 1
ATOM 597 N N . ARG A 1 80 ? -22.291 -5.923 -18.294 1.00 96.69 80 ARG A N 1
ATOM 598 C CA . ARG A 1 80 ? -21.335 -5.263 -17.394 1.00 96.69 80 ARG A CA 1
ATOM 599 C C . ARG A 1 80 ? -21.122 -6.106 -16.130 1.00 96.69 80 ARG A C 1
ATOM 601 O O . ARG A 1 80 ? -22.088 -6.466 -15.460 1.00 96.69 80 ARG A O 1
ATOM 608 N N . GLY A 1 81 ? -19.859 -6.389 -15.838 1.00 93.81 81 GLY A N 1
ATOM 609 C CA . GLY A 1 81 ? -19.391 -7.136 -14.675 1.00 93.81 81 GLY A CA 1
ATOM 610 C C . GLY A 1 81 ? -18.602 -6.264 -13.698 1.00 93.81 81 GLY A C 1
ATOM 611 O O . GLY A 1 81 ? -18.414 -5.066 -13.914 1.00 93.81 81 GLY A O 1
ATOM 612 N N . ASP A 1 82 ? -18.131 -6.890 -12.621 1.00 92.06 82 ASP A N 1
ATOM 613 C CA . ASP A 1 82 ? -17.323 -6.260 -11.576 1.00 92.06 82 ASP A CA 1
ATOM 614 C C . ASP A 1 82 ? -15.846 -6.660 -11.710 1.00 92.06 82 ASP A C 1
ATOM 616 O O . ASP A 1 82 ? -15.496 -7.839 -11.596 1.00 92.06 82 ASP A O 1
ATOM 620 N N . ARG A 1 83 ? -14.974 -5.661 -11.898 1.00 92.88 83 ARG A N 1
ATOM 621 C CA . ARG A 1 83 ? -13.520 -5.855 -12.000 1.00 92.88 83 ARG A CA 1
ATOM 622 C C . ARG A 1 83 ? -12.904 -6.472 -10.749 1.00 92.88 83 ARG A C 1
ATOM 624 O O . ARG A 1 83 ? -11.884 -7.155 -10.844 1.00 92.88 83 ARG A O 1
ATOM 631 N N . GLU A 1 84 ? -13.490 -6.236 -9.576 1.00 92.38 84 GLU A N 1
ATOM 632 C CA . GLU A 1 84 ? -12.950 -6.741 -8.315 1.00 92.38 84 GLU A CA 1
ATOM 633 C C . GLU A 1 84 ? -13.319 -8.204 -8.074 1.00 92.38 84 GLU A C 1
ATOM 635 O O . GLU A 1 84 ? -12.597 -8.899 -7.356 1.00 92.38 84 GLU A O 1
ATOM 640 N N . GLY A 1 85 ? -14.382 -8.711 -8.708 1.00 90.62 85 GLY A N 1
ATOM 641 C CA . GLY A 1 85 ? -14.977 -10.012 -8.398 1.00 90.62 85 GLY A CA 1
ATOM 642 C C . GLY A 1 85 ? -13.978 -11.174 -8.409 1.00 90.62 85 GLY A C 1
ATOM 643 O O . GLY A 1 85 ? -13.935 -11.966 -7.462 1.00 90.62 85 GLY A O 1
ATOM 644 N N . ILE A 1 86 ? -13.119 -11.241 -9.432 1.00 91.94 86 ILE A N 1
ATOM 645 C CA . ILE A 1 86 ? -12.106 -12.302 -9.577 1.00 91.94 86 ILE A CA 1
ATOM 646 C C . ILE A 1 86 ? -11.055 -12.215 -8.463 1.00 91.94 86 ILE A C 1
ATOM 648 O O . ILE A 1 86 ? -10.701 -13.227 -7.851 1.00 91.94 86 ILE A O 1
ATOM 652 N N . VAL A 1 87 ? -10.538 -11.014 -8.194 1.00 94.69 87 VAL A N 1
ATOM 653 C CA . VAL A 1 87 ? -9.479 -10.805 -7.198 1.00 94.69 87 VAL A CA 1
ATOM 654 C C . VAL A 1 87 ? -10.030 -11.014 -5.790 1.00 94.69 87 VAL A C 1
ATOM 656 O O . VAL A 1 87 ? -9.439 -11.753 -5.003 1.00 94.69 87 VAL A O 1
ATOM 659 N N . ALA A 1 88 ? -11.203 -10.456 -5.499 1.00 95.75 88 ALA A N 1
ATOM 660 C CA . ALA A 1 88 ? -11.901 -10.625 -4.236 1.00 95.75 88 ALA A CA 1
ATOM 661 C C . ALA A 1 88 ? -12.199 -12.104 -3.950 1.00 95.75 88 ALA A C 1
ATOM 663 O O . ALA A 1 88 ? -11.970 -12.570 -2.835 1.00 95.75 88 ALA A O 1
ATOM 664 N N . HIS A 1 89 ? -12.657 -12.870 -4.947 1.00 95.44 89 HIS A N 1
ATOM 665 C CA . HIS A 1 89 ? -12.881 -14.310 -4.796 1.00 95.44 89 HIS A CA 1
ATOM 666 C C . HIS A 1 89 ? -11.598 -15.059 -4.418 1.00 95.44 89 HIS A C 1
ATOM 668 O O . HIS A 1 89 ? -11.593 -15.816 -3.447 1.00 95.44 89 HIS A O 1
ATOM 674 N N . ARG A 1 90 ? -10.493 -14.803 -5.127 1.00 97.19 90 ARG A N 1
ATOM 675 C CA . ARG A 1 90 ? -9.195 -15.431 -4.834 1.00 97.19 90 ARG A CA 1
ATOM 676 C C . ARG A 1 90 ? -8.672 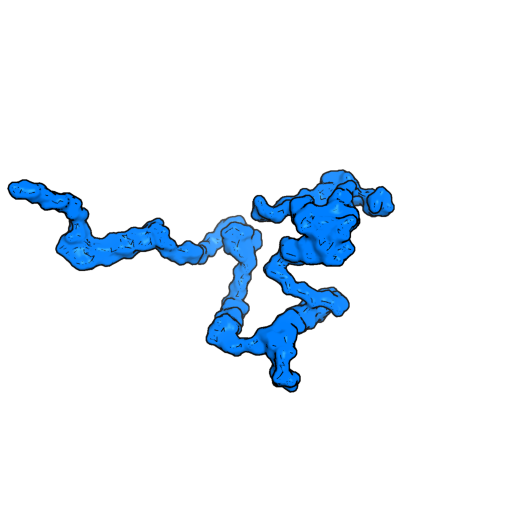-15.055 -3.447 1.00 97.19 90 ARG A C 1
ATOM 678 O O . ARG A 1 90 ? -8.184 -15.923 -2.732 1.00 97.19 90 ARG A O 1
ATOM 685 N N . LEU A 1 91 ? -8.820 -13.796 -3.033 1.00 97.75 91 LEU A N 1
ATOM 686 C CA . LEU A 1 91 ? -8.433 -13.355 -1.691 1.00 97.75 91 LEU A CA 1
ATOM 687 C C . LEU A 1 91 ? -9.245 -14.052 -0.598 1.00 97.75 91 LEU A C 1
ATOM 689 O O . LEU A 1 91 ? -8.668 -14.469 0.403 1.00 97.75 91 LEU A O 1
ATOM 693 N N . ARG A 1 92 ? -10.556 -14.243 -0.789 1.00 97.81 92 ARG A N 1
ATOM 694 C CA . ARG A 1 92 ? -11.387 -15.008 0.155 1.00 97.81 92 ARG A CA 1
ATOM 695 C C . ARG A 1 92 ? -10.928 -16.459 0.274 1.00 97.81 92 ARG A C 1
ATOM 697 O O . ARG A 1 92 ? -10.843 -16.962 1.387 1.00 97.81 92 ARG A O 1
ATOM 704 N N . LEU A 1 93 ? -10.574 -17.106 -0.841 1.00 98.12 93 LEU A N 1
ATOM 705 C CA . LEU A 1 93 ? -10.036 -18.472 -0.817 1.00 98.12 93 LEU A CA 1
ATOM 706 C C . LEU A 1 93 ? -8.701 -18.560 -0.065 1.00 98.12 93 LEU A C 1
ATOM 708 O O . LEU A 1 93 ? -8.487 -19.507 0.681 1.00 98.12 93 LEU A O 1
ATOM 712 N N . LEU A 1 94 ? -7.817 -17.574 -0.245 1.00 98.06 94 LEU A N 1
ATOM 713 C CA . LEU A 1 94 ? -6.504 -17.548 0.409 1.00 98.06 94 LEU A CA 1
ATOM 714 C C . LEU A 1 94 ? -6.578 -17.221 1.907 1.00 98.06 94 LEU A C 1
ATOM 716 O O . LEU A 1 94 ? -5.762 -17.713 2.677 1.00 98.06 94 LEU A O 1
ATOM 720 N N . THR A 1 95 ? -7.514 -16.362 2.313 1.00 98.00 95 THR A N 1
ATOM 721 C CA . THR A 1 95 ? -7.559 -15.801 3.677 1.00 98.00 95 THR A CA 1
ATOM 722 C C . THR A 1 95 ? -8.647 -16.405 4.562 1.00 98.00 95 THR A C 1
ATOM 724 O O . THR A 1 95 ? -8.587 -16.254 5.778 1.00 98.00 95 THR A O 1
ATOM 727 N N . GLY A 1 96 ? -9.669 -17.041 3.982 1.00 97.81 96 GLY A N 1
ATOM 728 C CA . GLY A 1 96 ? -10.880 -17.454 4.698 1.00 97.81 96 GLY A CA 1
ATOM 729 C C . GLY A 1 96 ? -11.816 -16.293 5.067 1.00 97.81 96 GLY A C 1
ATOM 730 O O . GLY A 1 96 ? -12.804 -16.501 5.772 1.00 97.81 96 GLY A O 1
ATOM 731 N N . ALA A 1 97 ? -11.535 -15.066 4.614 1.00 97.81 97 ALA A N 1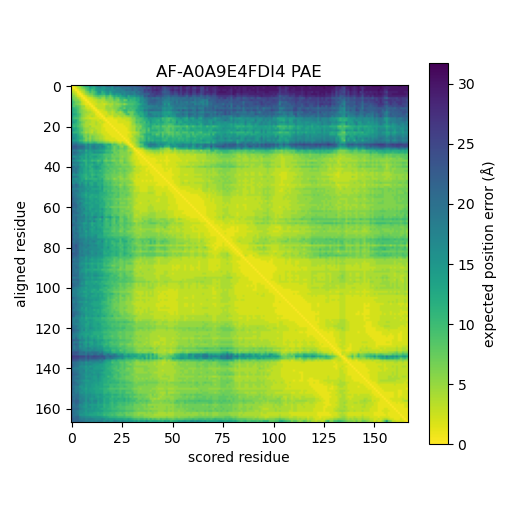
ATOM 732 C CA . ALA A 1 97 ? -12.368 -13.906 4.913 1.00 97.81 97 ALA A CA 1
ATOM 733 C C . ALA A 1 97 ? -13.750 -13.996 4.239 1.00 97.81 97 ALA A C 1
ATOM 735 O O . ALA A 1 97 ? -13.895 -14.494 3.122 1.00 97.81 97 ALA A O 1
ATOM 736 N N . LYS A 1 98 ? -14.776 -13.435 4.895 1.00 97.25 98 LYS A N 1
ATOM 737 C CA . LYS A 1 98 ? -16.152 -13.385 4.359 1.00 97.25 98 LYS A CA 1
ATOM 738 C C . LYS A 1 98 ? -16.272 -12.497 3.115 1.00 97.25 98 LYS A C 1
ATOM 740 O O . LYS A 1 98 ? -17.066 -12.781 2.224 1.00 97.25 98 LYS A O 1
ATOM 745 N N . ALA A 1 99 ? -15.485 -11.428 3.060 1.00 95.81 99 ALA A N 1
ATOM 746 C CA . ALA A 1 99 ? -15.441 -10.456 1.975 1.00 95.81 99 ALA A CA 1
ATOM 747 C C . ALA A 1 99 ? -14.003 -9.947 1.802 1.00 95.81 99 ALA A C 1
ATOM 749 O O . ALA A 1 99 ? -13.204 -10.020 2.734 1.00 95.81 99 ALA A O 1
ATOM 750 N N . ALA A 1 100 ? -13.681 -9.448 0.610 1.00 96.31 100 ALA A N 1
ATOM 751 C CA . ALA A 1 100 ? -12.392 -8.839 0.300 1.00 96.31 100 ALA A CA 1
ATOM 752 C C . ALA A 1 100 ? -12.582 -7.770 -0.782 1.00 96.31 100 ALA A C 1
ATOM 754 O O . ALA A 1 100 ? -13.449 -7.925 -1.639 1.00 96.31 100 ALA A O 1
ATOM 755 N N . THR A 1 101 ? -11.759 -6.726 -0.740 1.00 95.19 101 THR A N 1
ATOM 756 C CA . THR A 1 101 ? -11.659 -5.668 -1.758 1.00 95.19 101 THR A CA 1
ATOM 757 C C . THR A 1 101 ? -10.185 -5.302 -1.933 1.00 95.19 101 THR A C 1
ATOM 759 O O . THR A 1 101 ? -9.354 -5.647 -1.084 1.00 95.19 101 THR A O 1
ATOM 762 N N . VAL A 1 102 ? -9.845 -4.644 -3.040 1.00 95.69 102 VAL A N 1
ATOM 763 C CA . VAL A 1 102 ? -8.487 -4.184 -3.332 1.00 95.69 102 VAL A CA 1
ATOM 764 C C . VAL A 1 102 ? -8.536 -2.732 -3.764 1.00 95.69 102 VAL A C 1
ATOM 766 O O . VAL A 1 102 ? -9.266 -2.357 -4.671 1.00 95.69 102 VAL A O 1
ATOM 769 N N . VAL A 1 103 ? -7.687 -1.927 -3.142 1.00 96.12 103 VAL A N 1
ATOM 770 C CA . VAL A 1 103 ? -7.492 -0.521 -3.486 1.00 96.12 103 VAL A CA 1
ATOM 771 C C . VAL A 1 103 ? -6.053 -0.294 -3.933 1.00 96.12 103 VAL A C 1
ATOM 773 O O . VAL A 1 103 ? -5.209 -1.181 -3.822 1.00 96.12 103 VAL A O 1
ATOM 776 N N . ASN A 1 104 ? -5.767 0.915 -4.415 1.00 96.19 104 ASN A N 1
ATOM 777 C CA . ASN A 1 104 ? -4.468 1.307 -4.965 1.00 96.19 104 ASN A CA 1
ATOM 778 C C . ASN A 1 104 ? -3.259 0.829 -4.130 1.00 96.19 104 ASN A C 1
ATOM 780 O O . ASN A 1 104 ? -2.330 0.219 -4.651 1.00 96.19 104 ASN A O 1
ATOM 784 N N . ASN A 1 105 ? -3.257 1.104 -2.823 1.00 94.56 105 ASN A N 1
ATOM 785 C CA . ASN A 1 105 ? -2.202 0.672 -1.909 1.00 94.56 105 ASN A CA 1
ATOM 786 C C . ASN A 1 105 ? -2.718 0.604 -0.462 1.00 94.56 105 ASN A C 1
ATOM 788 O O . ASN A 1 105 ? -3.850 0.992 -0.171 1.00 94.56 105 ASN A O 1
ATOM 792 N N . ASN A 1 106 ? -1.869 0.159 0.469 1.00 94.31 106 ASN A N 1
ATOM 793 C CA . ASN A 1 106 ? -2.254 0.050 1.877 1.00 94.31 106 ASN A CA 1
ATOM 794 C C . ASN A 1 106 ? -2.614 1.401 2.522 1.00 94.31 106 ASN A C 1
ATOM 796 O O . ASN A 1 106 ? -3.450 1.443 3.416 1.00 94.31 106 ASN A O 1
ATOM 800 N N . ALA A 1 107 ? -2.036 2.515 2.064 1.00 92.12 107 ALA A N 1
ATOM 801 C CA . ALA A 1 107 ? -2.382 3.826 2.606 1.00 92.12 107 ALA A CA 1
ATOM 802 C C . ALA A 1 107 ? -3.822 4.223 2.271 1.00 92.12 107 ALA A C 1
ATOM 804 O O . ALA A 1 107 ? -4.560 4.683 3.141 1.00 92.12 107 ALA A O 1
ATOM 805 N N . ALA A 1 108 ? -4.238 3.968 1.029 1.00 94.25 108 ALA A N 1
ATOM 806 C CA . ALA A 1 108 ? -5.626 4.105 0.620 1.00 94.25 108 ALA A CA 1
ATOM 807 C C . ALA A 1 108 ? -6.535 3.134 1.389 1.00 94.25 108 ALA A C 1
ATOM 809 O O . ALA A 1 108 ? -7.641 3.516 1.748 1.00 94.25 108 ALA A O 1
ATOM 810 N N . ALA A 1 109 ? -6.069 1.915 1.689 1.00 96.25 109 ALA A N 1
ATOM 811 C CA . ALA A 1 109 ? -6.847 0.941 2.456 1.00 96.25 109 ALA A CA 1
ATOM 812 C C . ALA A 1 109 ? -7.106 1.423 3.890 1.00 96.25 109 ALA A C 1
ATOM 814 O O . ALA A 1 109 ? -8.251 1.428 4.334 1.00 96.25 109 ALA A O 1
ATOM 815 N N . VAL A 1 110 ? -6.064 1.892 4.585 1.00 95.19 110 VAL A N 1
ATOM 816 C CA . VAL A 1 110 ? -6.178 2.469 5.934 1.00 95.19 110 VAL A CA 1
ATOM 817 C C . VAL A 1 110 ? -7.129 3.664 5.924 1.00 95.19 110 VAL A C 1
ATOM 819 O O . VAL A 1 110 ? -8.051 3.714 6.734 1.00 95.19 110 VAL A O 1
ATOM 822 N N . MET A 1 111 ? -6.958 4.590 4.975 1.00 95.38 111 MET A N 1
ATOM 823 C CA . MET A 1 111 ? -7.835 5.756 4.849 1.00 95.38 111 MET A CA 1
ATOM 824 C C . MET A 1 111 ? -9.291 5.354 4.582 1.00 95.38 111 MET A C 1
ATOM 826 O O . MET A 1 111 ? -10.187 5.857 5.254 1.00 95.38 111 MET A O 1
ATOM 830 N N . LEU A 1 112 ? -9.527 4.414 3.661 1.00 96.88 112 LEU A N 1
ATOM 831 C CA . LEU A 1 112 ? -10.865 3.932 3.327 1.00 96.88 112 LEU A CA 1
ATOM 832 C C . LEU A 1 112 ? -11.544 3.285 4.537 1.00 96.88 112 LEU A C 1
ATOM 834 O O . LEU A 1 112 ? -12.691 3.609 4.832 1.00 96.88 112 LEU A O 1
ATOM 838 N N . VAL A 1 113 ? -10.845 2.404 5.257 1.00 97.38 113 VAL A N 1
ATOM 839 C CA . VAL A 1 113 ? -11.385 1.718 6.441 1.00 97.38 113 VAL A CA 1
ATOM 840 C C . VAL A 1 113 ? -11.739 2.722 7.535 1.00 97.38 113 VAL A C 1
ATOM 842 O O . VAL A 1 113 ? -12.855 2.696 8.053 1.00 97.38 113 VAL A O 1
ATOM 845 N N . LEU A 1 114 ? -10.817 3.631 7.858 1.00 97.50 114 LEU A N 1
ATOM 846 C CA . LEU A 1 114 ? -11.018 4.643 8.893 1.00 97.50 114 LEU A CA 1
ATOM 847 C C . LEU A 1 114 ? -12.176 5.580 8.547 1.00 97.50 114 LEU A C 1
ATOM 849 O O . LEU A 1 114 ? -13.097 5.736 9.345 1.00 97.50 114 LEU A O 1
ATOM 853 N N . ASN A 1 115 ? -12.176 6.141 7.339 1.00 97.38 115 ASN A N 1
ATOM 854 C CA . ASN A 1 115 ? -13.221 7.059 6.902 1.00 97.38 115 ASN A CA 1
ATOM 855 C C . ASN A 1 115 ? -14.593 6.373 6.807 1.00 97.38 115 ASN A C 1
ATOM 857 O O . ASN A 1 115 ? -15.608 6.966 7.151 1.00 97.38 115 ASN A O 1
ATOM 861 N N . THR A 1 116 ? -14.643 5.112 6.381 1.00 97.88 116 THR A N 1
ATOM 862 C CA . THR A 1 116 ? -15.921 4.403 6.225 1.00 97.88 116 THR A CA 1
ATOM 863 C C . THR A 1 116 ? -16.503 3.965 7.569 1.00 97.88 116 THR A C 1
ATOM 865 O O . THR A 1 116 ? -17.714 4.036 7.760 1.00 97.88 116 THR A O 1
ATOM 868 N N . LEU A 1 117 ? -15.670 3.497 8.506 1.00 97.50 117 LEU A N 1
ATOM 869 C CA . LEU A 1 117 ? -16.143 2.853 9.741 1.00 97.50 117 LEU A CA 1
ATOM 870 C C . LEU A 1 117 ? -16.065 3.746 10.989 1.00 97.50 117 LEU A C 1
ATOM 872 O O . LEU A 1 117 ?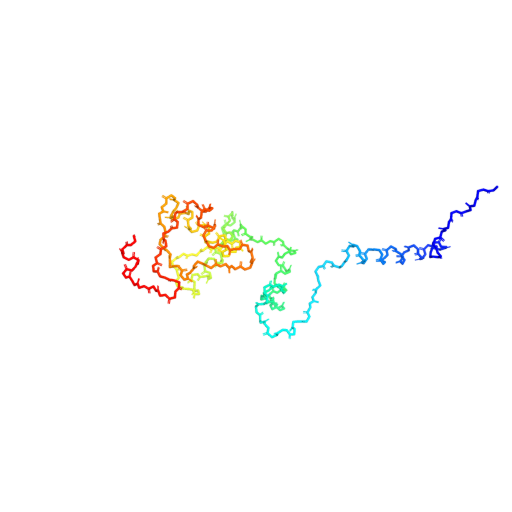 -16.742 3.471 11.984 1.00 97.50 117 LEU A O 1
ATOM 876 N N . ALA A 1 118 ? -15.239 4.793 10.963 1.00 97.31 118 ALA A N 1
ATOM 877 C CA . ALA A 1 118 ? -14.892 5.579 12.145 1.00 97.31 118 ALA A CA 1
ATOM 878 C C . ALA A 1 118 ? -14.817 7.097 11.910 1.00 97.31 118 ALA A C 1
ATOM 880 O O . ALA A 1 118 ? -14.313 7.819 12.772 1.00 97.31 118 ALA A O 1
ATOM 881 N N . LYS A 1 119 ? -15.348 7.603 10.791 1.00 97.44 119 LYS A N 1
ATOM 882 C CA . LYS A 1 119 ? -15.454 9.049 10.569 1.00 97.44 119 LYS A CA 1
ATOM 883 C C . LYS A 1 119 ? -16.186 9.728 11.729 1.00 97.44 119 LYS A C 1
ATOM 885 O O . LYS A 1 119 ? -17.203 9.233 12.210 1.00 97.44 119 LYS A O 1
ATOM 890 N N . ASP A 1 120 ? -15.628 10.846 12.180 1.00 97.38 120 ASP A N 1
ATOM 891 C CA . ASP A 1 120 ? -16.075 11.653 13.314 1.00 97.38 120 ASP A CA 1
ATOM 892 C C . ASP A 1 120 ? -16.103 10.901 14.661 1.00 97.38 120 ASP A C 1
ATOM 894 O O . ASP A 1 120 ? -16.710 11.372 15.630 1.00 97.38 120 ASP A O 1
ATOM 898 N N . ARG A 1 121 ? -15.418 9.752 14.760 1.00 97.25 121 ARG A N 1
ATOM 899 C CA . ARG A 1 121 ? -15.299 8.927 15.973 1.00 97.25 121 ARG A CA 1
ATOM 900 C C . ARG A 1 121 ? -13.854 8.842 16.454 1.00 97.25 121 ARG A C 1
ATOM 902 O O . ARG A 1 121 ? -12.912 9.143 15.724 1.00 97.25 121 ARG A O 1
ATOM 909 N N . GLU A 1 122 ? -13.701 8.441 17.712 1.00 97.12 122 GLU A N 1
ATOM 910 C CA . GLU A 1 122 ? -12.397 8.112 18.282 1.00 97.12 122 GLU A CA 1
ATOM 911 C C . GLU A 1 122 ? -11.961 6.711 17.849 1.00 97.12 122 GLU A C 1
ATOM 913 O O . GLU A 1 122 ? -12.768 5.779 17.841 1.00 97.12 122 GLU A O 1
ATOM 918 N N . VAL A 1 123 ? -10.685 6.570 17.496 1.00 97.69 123 VAL A N 1
ATOM 919 C CA . VAL A 1 123 ? -10.064 5.292 17.140 1.00 97.69 123 VAL A CA 1
ATOM 920 C C . VAL A 1 123 ? -8.888 5.060 18.086 1.00 97.69 123 VAL A C 1
ATOM 922 O O . VAL A 1 123 ? -7.904 5.805 18.001 1.00 97.69 123 VAL A O 1
ATOM 925 N N . PRO A 1 124 ? -8.981 4.071 18.997 1.00 97.12 124 PRO A N 1
ATOM 926 C CA . PRO A 1 124 ? -7.900 3.765 19.914 1.00 97.12 124 PRO A CA 1
ATOM 927 C C . PRO A 1 124 ? -6.734 3.107 19.171 1.00 97.12 124 PRO A C 1
ATOM 929 O O . PRO A 1 124 ? -6.933 2.135 18.442 1.00 97.12 124 PRO A O 1
ATOM 932 N N . VAL A 1 125 ? -5.524 3.636 19.353 1.00 97.12 125 VAL A N 1
ATOM 933 C CA . VAL A 1 125 ? -4.289 3.117 18.740 1.00 97.12 125 VAL A CA 1
ATOM 934 C C . VAL A 1 125 ? -3.171 3.133 19.774 1.00 97.12 125 VAL A C 1
ATOM 936 O O . VAL A 1 125 ? -3.010 4.116 20.505 1.00 97.12 125 VAL A O 1
ATOM 939 N N . SER A 1 126 ? -2.383 2.059 19.846 1.00 97.94 126 SER A N 1
ATOM 940 C CA . SER A 1 126 ? -1.207 2.031 20.715 1.00 97.94 126 SER A CA 1
ATOM 941 C C . SER A 1 126 ? -0.210 3.111 20.299 1.00 97.94 126 SER A C 1
ATOM 943 O O . SER A 1 126 ? 0.119 3.251 19.121 1.00 97.94 126 SER A O 1
ATOM 945 N N . ARG A 1 127 ? 0.369 3.826 21.271 1.00 96.88 127 ARG A N 1
ATOM 946 C CA . ARG A 1 127 ? 1.463 4.779 20.999 1.00 96.88 127 ARG A CA 1
ATOM 947 C C . ARG A 1 127 ? 2.652 4.135 20.277 1.00 96.88 127 ARG A C 1
ATOM 949 O O . ARG A 1 127 ? 3.347 4.825 19.540 1.00 96.88 127 ARG A O 1
ATOM 956 N N . GLY A 1 128 ? 2.891 2.836 20.473 1.00 96.44 128 GLY A N 1
ATOM 957 C CA . GLY A 1 128 ? 3.950 2.092 19.781 1.00 96.44 128 GLY A CA 1
ATOM 958 C C . GLY A 1 128 ? 3.664 1.813 18.300 1.00 96.44 128 GLY A C 1
ATOM 959 O O . GLY A 1 128 ? 4.577 1.457 17.560 1.00 96.44 128 GLY A O 1
ATOM 960 N N . GLU A 1 129 ? 2.421 1.995 17.853 1.00 95.75 129 GLU A N 1
ATOM 961 C CA . GLU A 1 129 ? 1.969 1.732 16.478 1.00 95.75 129 GLU A CA 1
ATOM 962 C C . GLU A 1 129 ? 1.868 3.011 15.632 1.00 95.75 129 GLU A C 1
ATOM 964 O O . GLU A 1 129 ? 1.587 2.947 14.433 1.00 95.75 129 GLU A O 1
ATOM 969 N N . LEU A 1 130 ? 2.130 4.181 16.225 1.00 94.31 130 LEU A N 1
ATOM 970 C CA . LEU A 1 130 ? 2.154 5.471 15.534 1.00 94.31 130 LEU A CA 1
ATOM 971 C C . LEU A 1 130 ? 3.433 5.616 14.708 1.00 94.31 130 LEU A C 1
ATOM 973 O O . LEU A 1 130 ? 4.372 6.326 15.065 1.00 94.31 130 LEU A O 1
ATOM 977 N N . ILE A 1 131 ? 3.463 4.893 13.596 1.00 93.44 131 ILE A N 1
ATOM 978 C CA . ILE A 1 131 ? 4.629 4.770 12.731 1.00 93.44 131 ILE A CA 1
ATOM 979 C C . ILE A 1 131 ? 4.629 5.778 11.582 1.00 93.44 131 ILE A C 1
ATOM 981 O O . ILE A 1 131 ? 3.596 6.307 11.152 1.00 93.44 131 ILE A O 1
ATOM 985 N N . GLU A 1 132 ? 5.824 5.949 11.027 1.00 93.69 132 GLU A N 1
ATOM 986 C CA . GLU A 1 132 ? 6.064 6.594 9.747 1.00 93.69 132 GLU A CA 1
ATOM 987 C C . GLU A 1 132 ? 6.737 5.608 8.785 1.00 93.69 132 GLU A C 1
ATOM 989 O O . GLU A 1 132 ? 7.696 4.926 9.148 1.00 93.69 132 GLU A O 1
ATOM 994 N N . ILE A 1 133 ? 6.236 5.523 7.550 1.00 87.31 133 ILE A N 1
ATOM 995 C CA . ILE A 1 133 ? 6.792 4.667 6.496 1.00 87.31 133 ILE A CA 1
ATOM 996 C C . ILE A 1 133 ? 7.068 5.514 5.248 1.00 87.31 133 ILE A C 1
ATOM 998 O O . ILE A 1 133 ? 6.198 6.221 4.746 1.00 87.31 133 ILE A O 1
ATOM 1002 N N . GLY A 1 134 ? 8.271 5.407 4.679 1.00 77.75 134 GLY A N 1
ATOM 1003 C CA . GLY A 1 134 ? 8.559 5.958 3.347 1.00 77.75 134 GLY A CA 1
ATOM 1004 C C . GLY A 1 134 ? 8.419 7.483 3.227 1.00 77.75 134 GLY A C 1
ATOM 1005 O O . GLY A 1 134 ? 7.965 7.967 2.191 1.00 77.75 134 GLY A O 1
ATOM 1006 N N . GLY A 1 135 ? 8.766 8.224 4.286 1.00 76.44 135 GLY A N 1
ATOM 1007 C CA . GLY A 1 135 ? 8.882 9.691 4.331 1.00 76.44 135 GLY A CA 1
ATOM 1008 C C . GLY A 1 135 ? 7.588 10.495 4.153 1.00 76.44 135 GLY A C 1
ATOM 1009 O O . GLY A 1 135 ? 7.617 11.716 4.236 1.00 76.44 135 GLY A O 1
ATOM 1010 N N . SER A 1 136 ? 6.457 9.844 3.868 1.00 79.00 136 SER A N 1
ATOM 1011 C CA . SER A 1 136 ? 5.188 10.520 3.546 1.00 79.00 136 SER A CA 1
ATOM 1012 C C . SER A 1 136 ? 3.944 9.825 4.099 1.00 79.00 136 SER A C 1
ATOM 1014 O O . SER A 1 136 ? 2.862 10.410 4.094 1.00 79.00 136 SER A O 1
ATOM 1016 N N . PHE A 1 137 ? 4.067 8.588 4.589 1.00 88.88 137 PHE A N 1
ATOM 1017 C CA . PHE A 1 137 ? 2.980 7.888 5.264 1.00 88.88 137 PHE A CA 1
ATOM 1018 C C . PHE A 1 137 ? 3.173 8.013 6.773 1.00 88.88 137 PHE A C 1
ATOM 1020 O O . PHE A 1 137 ? 4.020 7.325 7.336 1.00 88.88 137 PHE A O 1
ATOM 1027 N N . ARG A 1 138 ? 2.384 8.874 7.422 1.00 93.81 138 ARG A N 1
ATOM 1028 C CA . ARG A 1 138 ? 2.351 9.044 8.882 1.00 93.81 138 ARG A CA 1
ATOM 1029 C C . ARG A 1 138 ? 0.960 8.682 9.377 1.00 93.81 138 ARG A C 1
ATOM 1031 O O . ARG A 1 138 ? -0.016 9.306 8.960 1.00 93.81 138 ARG A O 1
ATOM 1038 N N . LEU A 1 139 ? 0.858 7.667 10.237 1.00 93.06 139 LEU A N 1
ATOM 1039 C CA . LEU A 1 139 ? -0.444 7.151 10.675 1.00 93.06 139 LEU A CA 1
ATOM 1040 C C . LEU A 1 139 ? -1.345 8.240 11.300 1.00 93.06 139 LEU A C 1
ATOM 1042 O O . LEU A 1 139 ? -2.499 8.325 10.878 1.00 93.06 139 LEU A O 1
ATOM 1046 N N . PRO A 1 140 ? -0.851 9.127 12.193 1.00 93.19 140 PRO A N 1
ATOM 1047 C CA . PRO A 1 140 ? -1.674 10.203 12.753 1.00 93.19 140 PRO A CA 1
ATOM 1048 C C . PRO A 1 140 ? -2.266 11.138 11.689 1.00 93.19 140 PRO A C 1
ATOM 1050 O O . PRO A 1 140 ? -3.457 11.433 11.719 1.00 93.19 140 PRO A O 1
ATOM 1053 N N . GLU A 1 141 ? -1.463 11.543 10.701 1.00 93.75 141 GLU A N 1
ATOM 1054 C CA . GLU A 1 141 ? -1.911 12.448 9.632 1.00 93.75 141 GLU A CA 1
ATOM 1055 C C . GLU A 1 141 ? -2.961 11.791 8.731 1.00 93.75 141 GLU A C 1
ATOM 1057 O O . GLU A 1 141 ? -3.868 12.447 8.222 1.00 93.75 141 GLU A O 1
ATOM 1062 N N . ILE A 1 142 ? -2.859 10.479 8.522 1.00 93.31 142 ILE A N 1
ATOM 1063 C CA . ILE A 1 142 ? -3.839 9.734 7.729 1.00 93.31 142 ILE A CA 1
ATOM 1064 C C . ILE A 1 142 ? -5.149 9.580 8.484 1.00 93.31 142 ILE A C 1
ATOM 1066 O O . ILE A 1 142 ? -6.206 9.694 7.867 1.00 93.31 142 ILE A O 1
ATOM 1070 N N . MET A 1 143 ? -5.098 9.360 9.798 1.00 94.50 143 MET A N 1
ATOM 1071 C CA . MET A 1 143 ? -6.295 9.320 10.636 1.00 94.50 143 MET A CA 1
ATOM 1072 C C . MET A 1 143 ? -7.021 10.664 10.638 1.00 94.50 143 MET A C 1
ATOM 1074 O O . MET A 1 143 ? -8.236 10.693 10.445 1.00 94.50 143 MET A O 1
ATOM 1078 N N . GLU A 1 144 ? -6.277 11.763 10.764 1.00 93.12 144 GLU A N 1
ATOM 1079 C CA . GLU A 1 144 ? -6.825 13.117 10.674 1.00 93.12 144 GLU A CA 1
ATOM 1080 C C . GLU A 1 144 ? -7.483 13.363 9.308 1.00 93.12 144 GLU A C 1
ATOM 1082 O O . GLU A 1 144 ? -8.646 13.757 9.237 1.00 93.12 144 GLU A O 1
ATOM 1087 N N . ARG A 1 145 ? -6.793 13.035 8.206 1.00 94.19 145 ARG A N 1
ATOM 1088 C CA . ARG A 1 145 ? -7.351 13.151 6.844 1.00 94.19 145 ARG A CA 1
ATOM 1089 C C . ARG A 1 145 ? -8.555 12.243 6.605 1.00 94.19 145 ARG A C 1
ATOM 1091 O O . ARG A 1 145 ? -9.427 12.589 5.812 1.00 94.19 145 ARG A O 1
ATOM 1098 N N . ALA A 1 146 ? -8.615 11.092 7.270 1.00 95.62 146 ALA A N 1
ATOM 1099 C CA . ALA A 1 146 ? -9.769 10.200 7.232 1.00 95.62 146 ALA A CA 1
ATOM 1100 C C . ALA A 1 146 ? -10.965 10.739 8.043 1.00 95.62 146 ALA A C 1
ATOM 1102 O O . ALA A 1 146 ? -12.054 10.170 7.961 1.00 95.62 146 ALA A O 1
ATOM 1103 N N . GLY A 1 147 ? -10.798 11.844 8.779 1.00 95.88 147 GLY A N 1
ATOM 1104 C CA . GLY A 1 147 ? -11.831 12.439 9.625 1.00 95.88 147 GLY A CA 1
ATOM 1105 C C . GLY A 1 147 ? -12.016 11.705 10.953 1.00 95.88 147 GLY A C 1
ATOM 1106 O O . GLY A 1 147 ? -13.080 11.805 11.556 1.00 95.88 147 GLY A O 1
ATOM 1107 N N . CYS A 1 148 ? -11.021 10.940 11.400 1.00 97.12 148 CYS A N 1
ATOM 1108 C CA . CYS A 1 148 ? -11.061 10.217 12.668 1.00 97.12 148 CYS A CA 1
ATOM 1109 C C . CYS A 1 148 ? -10.303 10.988 13.752 1.00 97.12 148 CYS A C 1
ATOM 1111 O O . CYS A 1 148 ? -9.315 11.668 13.478 1.00 97.12 148 CYS A O 1
ATOM 1113 N N . ARG A 1 149 ? -10.719 10.832 15.011 1.00 96.31 149 ARG A N 1
ATOM 1114 C CA . ARG A 1 149 ? -9.975 11.338 16.170 1.00 96.31 149 ARG A CA 1
ATOM 1115 C C . ARG A 1 149 ? -9.061 10.236 16.700 1.00 96.31 149 ARG A C 1
ATOM 1117 O O . ARG A 1 149 ? -9.534 9.183 17.119 1.00 96.31 149 ARG A O 1
ATOM 1124 N N . LEU A 1 150 ? -7.750 10.459 16.664 1.00 95.94 150 LEU A N 1
ATOM 1125 C CA . LEU A 1 150 ? -6.783 9.529 17.245 1.00 95.94 150 LEU A CA 1
ATOM 1126 C C . LEU A 1 150 ? -6.919 9.525 18.774 1.00 95.94 150 LEU A C 1
ATOM 1128 O O . LEU A 1 150 ? -6.780 10.569 19.409 1.00 95.94 150 LEU A O 1
ATOM 1132 N N . LYS A 1 151 ? -7.152 8.345 19.357 1.00 96.88 151 LYS A N 1
ATOM 1133 C CA . LYS A 1 151 ? -7.129 8.123 20.803 1.00 96.88 151 LYS A CA 1
ATOM 1134 C C . LYS A 1 151 ? -5.928 7.262 21.163 1.00 96.88 151 LYS A C 1
ATOM 1136 O O . LYS A 1 151 ? -5.928 6.050 20.995 1.00 96.88 151 LYS A O 1
ATOM 1141 N N . GLU A 1 152 ? -4.861 7.899 21.611 1.00 96.88 152 GLU A N 1
ATOM 1142 C CA . GLU A 1 152 ? -3.629 7.185 21.928 1.00 96.88 152 GLU A CA 1
ATOM 1143 C C . GLU A 1 152 ? -3.751 6.412 23.246 1.00 96.88 152 GLU A C 1
ATOM 1145 O O . GLU A 1 152 ? -4.131 6.986 24.269 1.00 96.88 152 GLU A O 1
ATOM 1150 N N . VAL A 1 153 ? -3.351 5.139 23.245 1.00 98.06 153 VAL A N 1
ATOM 1151 C CA . VAL A 1 153 ? -3.353 4.277 24.438 1.00 98.06 153 VAL A CA 1
ATOM 1152 C C . VAL A 1 153 ? -1.971 3.686 24.725 1.00 98.06 153 VAL A C 1
ATOM 1154 O O . VAL A 1 153 ? -1.116 3.579 23.841 1.00 98.06 153 VAL A O 1
ATOM 1157 N N . GLY A 1 154 ? -1.744 3.297 25.981 1.00 97.62 154 GLY A N 1
ATOM 1158 C CA . GLY A 1 154 ? -0.481 2.713 26.435 1.00 97.62 154 GLY A CA 1
ATOM 1159 C C . GLY A 1 154 ? 0.714 3.671 26.341 1.00 97.62 154 GLY A C 1
ATOM 1160 O O . GLY A 1 154 ? 0.574 4.897 26.368 1.00 97.62 154 GLY A O 1
ATOM 1161 N N . THR A 1 155 ? 1.912 3.099 26.243 1.00 97.19 155 THR A N 1
ATOM 1162 C CA . THR A 1 155 ? 3.185 3.804 26.039 1.00 97.19 155 THR A CA 1
ATOM 1163 C C . THR A 1 155 ? 3.877 3.314 24.767 1.00 97.19 155 THR A C 1
ATOM 1165 O O . THR A 1 155 ? 3.458 2.339 24.148 1.00 97.19 155 THR A O 1
ATOM 1168 N N . THR A 1 156 ? 4.970 3.970 24.370 1.00 95.62 156 THR A N 1
ATOM 1169 C CA . THR A 1 156 ? 5.726 3.631 23.151 1.00 95.62 156 THR A CA 1
ATOM 1170 C C . THR A 1 156 ? 6.203 2.177 23.107 1.00 95.62 156 THR A C 1
ATOM 1172 O O . THR A 1 156 ? 6.230 1.569 22.046 1.00 95.62 156 THR A O 1
ATOM 1175 N N . ASN A 1 157 ? 6.601 1.609 24.245 1.00 96.88 157 ASN A N 1
ATOM 1176 C CA . ASN A 1 157 ? 7.204 0.277 24.326 1.00 96.88 157 ASN A CA 1
ATOM 1177 C C . ASN A 1 157 ? 6.332 -0.758 25.054 1.00 96.88 157 ASN A C 1
ATOM 1179 O O . ASN A 1 157 ? 6.744 -1.913 25.164 1.00 96.88 157 ASN A O 1
ATOM 1183 N N . ARG A 1 158 ? 5.177 -0.360 25.609 1.00 96.56 158 ARG A N 1
ATOM 1184 C CA . ARG A 1 158 ? 4.274 -1.246 26.356 1.00 96.56 158 ARG A CA 1
ATOM 1185 C C . ARG A 1 158 ? 2.819 -0.851 26.130 1.00 96.56 158 ARG A C 1
ATOM 1187 O O . ARG A 1 158 ? 2.441 0.304 26.284 1.00 96.56 158 ARG A O 1
ATOM 1194 N N . THR A 1 159 ? 1.979 -1.829 25.819 1.00 98.12 159 THR A N 1
ATOM 1195 C CA . THR A 1 159 ? 0.525 -1.656 25.732 1.00 98.12 159 THR A CA 1
ATOM 1196 C C . THR A 1 159 ? -0.145 -2.890 26.309 1.00 98.12 159 THR A C 1
ATOM 1198 O O . THR A 1 159 ? 0.264 -4.016 26.028 1.00 98.12 159 THR A O 1
ATOM 1201 N N . HIS A 1 160 ? -1.148 -2.678 27.150 1.00 97.75 160 HIS A N 1
ATOM 1202 C CA . HIS A 1 160 ? -1.915 -3.723 27.812 1.00 97.75 160 HIS A CA 1
ATOM 1203 C C . HIS A 1 160 ? -3.371 -3.701 27.335 1.00 97.75 160 HIS A C 1
ATOM 1205 O O . HIS A 1 160 ? -3.878 -2.661 26.928 1.00 97.75 160 HIS A O 1
ATOM 1211 N N . ALA A 1 161 ? -4.075 -4.833 27.451 1.00 97.88 161 ALA A N 1
ATOM 1212 C CA . ALA A 1 161 ? -5.499 -4.920 27.099 1.00 97.88 161 ALA A CA 1
ATOM 1213 C C . ALA A 1 161 ? -6.350 -3.862 27.830 1.00 97.88 161 ALA A C 1
ATOM 1215 O O . ALA A 1 161 ? -7.148 -3.174 27.202 1.00 97.88 161 ALA A O 1
ATOM 1216 N N . ARG A 1 162 ? -6.079 -3.633 29.124 1.00 97.81 162 ARG A N 1
ATOM 1217 C CA . ARG A 1 162 ? -6.740 -2.588 29.924 1.00 97.81 162 ARG A CA 1
ATOM 1218 C C . ARG A 1 162 ? -6.576 -1.171 29.364 1.00 97.81 162 ARG A C 1
ATOM 1220 O O . ARG A 1 162 ? -7.398 -0.314 29.657 1.00 97.81 162 ARG A O 1
ATOM 1227 N N . ASP A 1 163 ? -5.510 -0.894 28.611 1.00 97.94 163 ASP A N 1
ATOM 1228 C CA . ASP A 1 163 ? -5.291 0.442 28.049 1.00 97.94 163 ASP A CA 1
ATOM 1229 C C . ASP A 1 163 ? -6.302 0.712 26.924 1.00 97.94 163 ASP A C 1
ATOM 1231 O O . ASP A 1 163 ? -6.747 1.842 26.765 1.00 97.94 163 ASP A O 1
ATOM 1235 N N . TYR A 1 164 ? -6.707 -0.336 26.195 1.00 97.69 164 TYR A N 1
ATOM 1236 C CA . TYR A 1 164 ? -7.785 -0.285 25.207 1.00 97.69 164 TYR A CA 1
ATOM 1237 C C . TYR A 1 164 ? -9.174 -0.312 25.853 1.00 97.69 164 TYR A C 1
ATOM 1239 O O . TYR A 1 164 ? -10.059 0.407 25.407 1.00 97.69 164 TYR A O 1
ATOM 1247 N N . GLU A 1 165 ? -9.378 -1.118 26.901 1.00 97.12 165 GLU A N 1
ATOM 1248 C CA . GLU A 1 165 ? -10.669 -1.193 27.611 1.00 97.12 165 GLU A CA 1
ATOM 1249 C C . GLU A 1 165 ? -11.062 0.141 28.263 1.00 97.12 165 GLU A C 1
ATOM 1251 O O . GLU A 1 165 ? -12.244 0.468 28.326 1.00 97.12 165 GLU A O 1
ATOM 1256 N N . ASN A 1 166 ? -10.077 0.915 28.728 1.00 94.00 166 ASN A N 1
ATOM 1257 C CA . ASN A 1 166 ? -10.284 2.220 29.363 1.00 94.00 166 ASN A CA 1
ATOM 1258 C C . ASN A 1 166 ? -10.291 3.398 28.372 1.00 94.00 166 ASN A C 1
ATOM 1260 O O . ASN A 1 166 ? -10.267 4.550 28.811 1.00 94.00 166 ASN A O 1
ATOM 1264 N N . ALA A 1 167 ? -10.257 3.120 27.065 1.00 90.12 167 ALA A N 1
ATOM 1265 C CA . ALA A 1 167 ? -10.248 4.132 26.019 1.00 90.12 167 ALA A CA 1
ATOM 1266 C C . ALA A 1 167 ? -11.685 4.557 25.679 1.00 90.12 167 ALA A C 1
ATOM 1268 O O . ALA A 1 167 ? -12.309 3.982 24.770 1.00 90.12 167 ALA A O 1
#